Protein AF-A0AAV3P4G0-F1 (afdb_monomer)

Structure (mmCIF, N/CA/C/O backbone):
data_AF-A0AAV3P4G0-F1
#
_entry.id   AF-A0AAV3P4G0-F1
#
loop_
_atom_site.group_PDB
_atom_site.id
_atom_site.type_symbol
_atom_site.label_atom_id
_atom_site.label_alt_id
_atom_site.label_comp_id
_atom_site.label_asym_id
_atom_site.label_entity_id
_atom_site.label_seq_id
_atom_site.pdbx_PDB_ins_code
_atom_site.Cartn_x
_atom_site.Cartn_y
_atom_site.Cartn_z
_atom_site.occupancy
_atom_site.B_iso_or_equiv
_atom_site.auth_seq_id
_atom_site.auth_comp_id
_atom_site.auth_asym_id
_atom_site.auth_atom_id
_atom_site.pdbx_PDB_model_num
ATOM 1 N N . MET A 1 1 ? 9.334 34.412 9.652 1.00 32.53 1 MET A N 1
ATOM 2 C CA . MET A 1 1 ? 8.770 33.043 9.624 1.00 32.53 1 MET A CA 1
ATOM 3 C C . MET A 1 1 ? 8.199 32.832 8.230 1.00 32.53 1 MET A C 1
ATOM 5 O O . MET A 1 1 ? 7.324 33.598 7.864 1.00 32.53 1 MET A O 1
ATOM 9 N N . ARG A 1 2 ? 8.774 31.951 7.395 1.00 32.31 2 ARG A N 1
ATOM 10 C CA . ARG A 1 2 ? 8.345 31.807 5.989 1.00 32.31 2 ARG A CA 1
ATOM 11 C C . ARG A 1 2 ? 7.292 30.710 5.871 1.00 32.31 2 ARG A C 1
ATOM 13 O O . ARG A 1 2 ? 7.535 29.584 6.296 1.00 32.31 2 ARG A O 1
ATOM 20 N N . GLU A 1 3 ? 6.152 31.087 5.309 1.00 39.50 3 GLU A N 1
ATOM 21 C CA . GLU A 1 3 ? 5.030 30.233 4.934 1.00 39.50 3 GLU A CA 1
ATOM 22 C C . GLU A 1 3 ? 5.507 29.087 4.031 1.00 39.50 3 GLU A C 1
ATOM 24 O O . GLU A 1 3 ? 6.146 29.314 3.002 1.00 39.50 3 GLU A O 1
ATOM 29 N N . VAL A 1 4 ? 5.214 27.842 4.413 1.00 48.81 4 VAL A N 1
ATOM 30 C CA . VAL A 1 4 ? 5.390 26.696 3.516 1.00 48.81 4 VAL A CA 1
ATOM 31 C C . VAL A 1 4 ? 4.096 26.557 2.725 1.00 48.81 4 VAL A C 1
ATOM 33 O O . VAL A 1 4 ? 3.084 26.102 3.251 1.00 48.81 4 VAL A O 1
ATOM 36 N N . GLN A 1 5 ? 4.155 27.009 1.471 1.00 43.84 5 GLN A N 1
ATOM 37 C CA . GLN A 1 5 ? 3.101 26.914 0.462 1.00 43.84 5 GLN A CA 1
ATOM 38 C C . GLN A 1 5 ? 2.508 25.499 0.394 1.00 43.84 5 GLN A C 1
ATOM 40 O O . GLN A 1 5 ? 3.238 24.508 0.336 1.00 43.84 5 GLN A O 1
ATOM 45 N N . ASP A 1 6 ? 1.178 25.427 0.370 1.00 53.31 6 ASP A N 1
ATOM 46 C CA . ASP A 1 6 ? 0.398 24.212 0.141 1.00 53.31 6 ASP A CA 1
ATOM 47 C C . ASP A 1 6 ? 0.733 23.625 -1.244 1.00 53.31 6 ASP A C 1
ATOM 49 O O . ASP A 1 6 ? 0.304 24.128 -2.279 1.00 53.31 6 ASP A O 1
ATOM 53 N N . GLN A 1 7 ? 1.552 22.569 -1.276 1.00 56.84 7 GLN A N 1
ATOM 54 C CA . GLN A 1 7 ? 2.034 21.922 -2.510 1.00 56.84 7 GLN A CA 1
ATOM 55 C C . GLN A 1 7 ? 1.017 20.915 -3.096 1.00 56.84 7 GLN A C 1
ATOM 57 O O . GLN A 1 7 ? 1.357 20.098 -3.957 1.00 56.84 7 GLN A O 1
ATOM 62 N N . GLY A 1 8 ? -0.240 20.953 -2.646 1.00 63.94 8 GLY A N 1
ATOM 63 C CA . GLY A 1 8 ? -1.332 20.140 -3.173 1.00 63.94 8 GLY A CA 1
ATOM 64 C C . GLY A 1 8 ? -1.344 18.686 -2.683 1.00 63.94 8 GLY A C 1
ATOM 65 O O . GLY A 1 8 ? -0.347 18.106 -2.245 1.00 63.94 8 GLY A O 1
ATOM 66 N N . LYS A 1 9 ? -2.523 18.061 -2.756 1.00 68.88 9 LYS A N 1
ATOM 67 C CA . LYS A 1 9 ? -2.732 16.647 -2.410 1.00 68.88 9 LYS A CA 1
ATOM 68 C C . LYS A 1 9 ? -2.709 15.794 -3.671 1.00 68.88 9 LYS A C 1
ATOM 70 O O . LYS A 1 9 ? -3.566 15.944 -4.537 1.00 68.88 9 LYS A O 1
ATOM 75 N N . TYR A 1 10 ? -1.793 14.835 -3.741 1.00 66.81 10 TYR A N 1
ATOM 76 C CA . TYR A 1 10 ? -1.839 13.786 -4.753 1.00 66.81 10 TYR A CA 1
ATOM 77 C C . TYR A 1 10 ? -2.557 12.577 -4.162 1.00 66.81 10 TYR A C 1
ATOM 79 O O . TYR A 1 10 ? -2.156 12.083 -3.114 1.00 66.81 10 TYR A O 1
ATOM 87 N N . ILE A 1 11 ? -3.634 12.105 -4.803 1.00 74.00 11 ILE A N 1
ATOM 88 C CA . ILE A 1 11 ? -4.426 10.931 -4.364 1.00 74.00 11 ILE A CA 1
ATOM 89 C C . ILE A 1 11 ? -4.854 10.968 -2.881 1.00 74.00 11 ILE A C 1
ATOM 91 O O . ILE A 1 11 ? -4.977 9.934 -2.230 1.00 74.00 11 ILE A O 1
ATOM 95 N N . GLY A 1 12 ? -5.079 12.171 -2.340 1.00 66.38 12 GLY A N 1
ATOM 96 C CA . GLY A 1 12 ? -5.455 12.372 -0.938 1.00 66.38 12 GLY A CA 1
ATOM 97 C C . GLY A 1 12 ? -4.293 12.323 0.062 1.00 66.38 12 GLY A C 1
ATOM 98 O O . GLY A 1 12 ? -4.546 12.401 1.264 1.00 66.38 12 GLY A O 1
ATOM 99 N N . LEU A 1 13 ? -3.049 12.234 -0.417 1.00 68.00 13 LEU A N 1
ATOM 100 C CA . LEU A 1 13 ? -1.808 12.286 0.356 1.00 68.00 13 LEU A CA 1
ATOM 101 C C . LEU A 1 13 ? -1.045 13.588 0.048 1.00 68.00 13 LEU A C 1
ATOM 103 O O . LEU A 1 13 ? -1.094 14.059 -1.091 1.00 68.00 13 LEU A O 1
ATOM 107 N N . PRO A 1 14 ? -0.344 14.194 1.023 1.00 72.44 14 PRO A N 1
ATOM 108 C CA . PRO A 1 14 ? 0.457 15.388 0.779 1.00 72.44 14 PRO A CA 1
ATOM 109 C C . PRO A 1 14 ? 1.559 15.062 -0.230 1.00 72.44 14 PRO A C 1
ATOM 111 O O . PRO A 1 14 ? 2.263 14.061 -0.079 1.00 72.44 14 PRO A O 1
ATOM 114 N N . SER A 1 15 ? 1.691 15.884 -1.271 1.00 70.19 15 SER A N 1
ATOM 115 C CA . SER A 1 15 ? 2.713 15.717 -2.315 1.00 70.19 15 SER A CA 1
ATOM 116 C C . SER A 1 15 ? 4.139 15.852 -1.766 1.00 70.19 15 SER A C 1
ATOM 118 O O . SER A 1 15 ? 5.066 15.236 -2.294 1.00 70.19 15 SER A O 1
ATOM 120 N N . TYR A 1 16 ? 4.304 16.599 -0.671 1.00 66.00 16 TYR A N 1
ATOM 121 C CA . TYR A 1 16 ? 5.567 16.804 0.023 1.00 66.00 16 TYR A CA 1
ATOM 122 C C . TYR A 1 16 ? 5.523 16.219 1.439 1.00 66.00 16 TYR A C 1
ATOM 124 O O . TYR A 1 16 ? 4.692 16.591 2.268 1.00 66.00 16 TYR A O 1
ATOM 132 N N . ILE A 1 17 ? 6.451 15.306 1.728 1.00 68.88 17 ILE A N 1
ATOM 133 C CA . ILE A 1 17 ? 6.652 14.735 3.062 1.00 68.88 17 ILE A CA 1
ATOM 134 C C . ILE A 1 17 ? 7.878 15.431 3.655 1.00 68.88 17 ILE A C 1
ATOM 136 O O . ILE A 1 17 ? 9.014 15.101 3.319 1.00 68.88 17 ILE A O 1
ATOM 140 N N . GLY A 1 18 ? 7.632 16.436 4.499 1.00 69.19 18 GLY A N 1
ATOM 141 C CA . GLY A 1 18 ? 8.676 17.163 5.222 1.00 69.19 18 GLY A CA 1
ATOM 142 C C . GLY A 1 18 ? 9.353 16.327 6.318 1.00 69.19 18 GLY A C 1
ATOM 143 O O . GLY A 1 18 ? 9.168 15.114 6.420 1.00 69.19 18 GLY A O 1
ATOM 144 N N . ARG A 1 19 ? 10.134 16.985 7.188 1.00 66.38 19 ARG A N 1
ATOM 145 C CA . ARG A 1 19 ? 10.893 16.310 8.263 1.00 66.38 19 ARG A CA 1
ATOM 146 C C . ARG A 1 19 ? 9.996 15.635 9.313 1.00 66.38 19 ARG A C 1
ATOM 148 O O . ARG A 1 19 ? 10.376 14.600 9.854 1.00 66.38 19 ARG A O 1
ATOM 155 N N . SER A 1 20 ? 8.810 16.186 9.584 1.00 75.00 20 SER A N 1
ATOM 156 C CA . SER A 1 20 ? 7.872 15.663 10.584 1.00 75.00 20 SER A CA 1
ATOM 157 C C . SER A 1 20 ? 6.720 14.898 9.933 1.00 75.00 20 SER A C 1
ATOM 159 O O . SER A 1 20 ? 5.752 15.477 9.444 1.00 75.00 20 SER A O 1
ATOM 161 N N . LYS A 1 21 ? 6.776 13.560 9.973 1.00 70.62 21 LYS A N 1
ATOM 162 C CA . LYS A 1 21 ? 5.664 12.704 9.511 1.00 70.62 21 LYS A CA 1
ATOM 163 C C . LYS A 1 21 ? 4.376 12.932 10.311 1.00 70.62 21 LYS A C 1
ATOM 165 O O . LYS A 1 21 ? 3.292 12.754 9.768 1.00 70.62 21 LYS A O 1
ATOM 170 N N . LYS A 1 22 ? 4.489 13.315 11.589 1.00 74.00 22 LYS A N 1
ATOM 171 C CA . LYS A 1 22 ? 3.333 13.557 12.466 1.00 74.00 22 LYS A CA 1
ATOM 172 C C . LYS A 1 22 ? 2.515 14.762 12.008 1.00 74.00 22 LYS A C 1
ATOM 174 O O . LYS A 1 22 ? 1.296 14.674 11.976 1.00 74.00 22 LYS A O 1
ATOM 179 N N . GLU A 1 23 ? 3.178 15.842 11.607 1.00 73.00 23 GLU A N 1
ATOM 180 C CA . GLU A 1 23 ? 2.508 17.039 11.083 1.00 73.00 23 GLU A CA 1
ATOM 181 C C . GLU A 1 23 ? 1.889 16.764 9.711 1.00 73.00 23 GLU A C 1
ATOM 183 O O . GLU A 1 23 ? 0.722 17.068 9.479 1.00 73.00 23 GLU A O 1
ATOM 188 N N . VAL A 1 24 ? 2.637 16.088 8.832 1.00 77.69 24 VAL A N 1
ATOM 189 C CA . VAL A 1 24 ? 2.192 15.758 7.469 1.00 77.69 24 VAL A CA 1
ATOM 190 C C . VAL A 1 24 ? 0.959 14.851 7.476 1.00 77.69 24 VAL A C 1
ATOM 192 O O . VAL A 1 24 ? 0.032 15.077 6.706 1.00 77.69 24 VAL A O 1
ATOM 195 N N . PHE A 1 25 ? 0.918 13.835 8.343 1.00 79.44 25 PHE A N 1
ATOM 196 C CA . PHE A 1 25 ? -0.200 12.885 8.426 1.00 79.44 25 PHE A CA 1
ATOM 197 C C . PHE A 1 25 ? -1.201 13.200 9.543 1.00 79.44 25 PHE A C 1
ATOM 199 O O . PHE A 1 25 ? -2.139 12.429 9.750 1.00 79.44 25 PHE A O 1
ATOM 206 N N . GLY A 1 26 ? -1.063 14.340 10.227 1.00 80.25 26 GLY A N 1
ATOM 207 C CA . GLY A 1 26 ? -1.976 14.754 11.294 1.00 80.25 26 GLY A CA 1
ATOM 208 C C . GLY A 1 26 ? -3.431 14.799 10.826 1.00 80.25 26 GLY A C 1
ATOM 209 O O . GLY A 1 26 ? -4.317 14.325 11.527 1.00 80.25 26 GLY A O 1
ATOM 210 N N . TYR A 1 27 ? -3.669 15.233 9.584 1.00 81.00 27 TYR A N 1
ATOM 211 C CA . TYR A 1 27 ? -5.010 15.264 8.989 1.00 81.00 27 TYR A CA 1
ATOM 212 C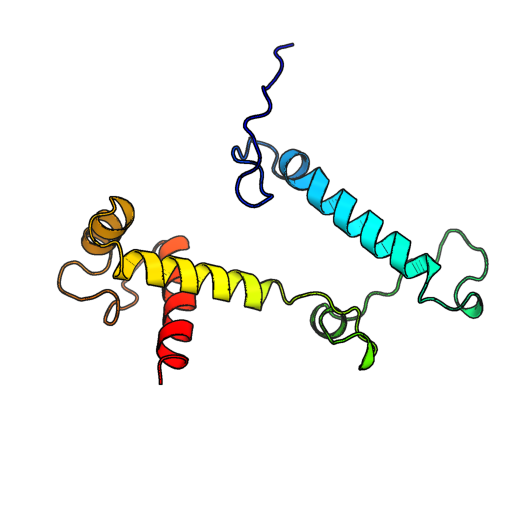 C . TYR A 1 27 ? -5.645 13.872 8.792 1.00 81.00 27 TYR A C 1
ATOM 214 O O . TYR A 1 27 ? -6.867 13.755 8.700 1.00 81.00 27 TYR A O 1
ATOM 222 N N . LEU A 1 28 ? -4.841 12.807 8.658 1.00 79.94 28 LEU A N 1
ATOM 223 C CA . LEU A 1 28 ? -5.364 11.439 8.613 1.00 79.94 28 LEU A CA 1
ATOM 224 C C . LEU A 1 28 ? -5.784 11.003 10.009 1.00 79.94 28 LEU A C 1
ATOM 226 O O . LEU A 1 28 ? -6.851 10.418 10.161 1.00 79.94 28 LEU A O 1
ATOM 230 N N . LEU A 1 29 ? -4.971 11.327 11.019 1.00 80.38 29 LEU A N 1
ATOM 231 C CA . LEU A 1 29 ? -5.286 11.028 12.413 1.00 80.38 29 LEU A CA 1
ATOM 232 C C . LEU A 1 29 ? -6.565 11.746 12.855 1.00 80.38 29 LEU A C 1
ATOM 234 O O . LEU A 1 29 ? -7.424 11.110 13.458 1.00 80.38 29 LEU A O 1
ATOM 238 N N . THR A 1 30 ? -6.746 13.018 12.484 1.00 82.75 30 THR A N 1
ATOM 239 C CA . THR A 1 30 ? -7.984 13.754 12.789 1.00 82.75 30 THR A CA 1
ATOM 240 C C . THR A 1 30 ? -9.197 13.143 12.094 1.00 82.75 30 THR A C 1
ATOM 242 O O . THR A 1 30 ? -10.219 12.935 12.738 1.00 82.75 30 THR A O 1
ATOM 245 N N . LYS A 1 31 ? -9.090 12.761 10.814 1.00 82.12 31 LYS A N 1
ATOM 246 C CA . LYS A 1 31 ? -10.189 12.087 10.099 1.00 82.12 31 LYS A CA 1
ATOM 247 C C . LYS A 1 31 ? -10.552 10.730 10.695 1.00 82.12 31 LYS A C 1
ATOM 249 O O . LYS A 1 31 ? -11.731 10.387 10.749 1.00 82.12 31 LYS A O 1
ATOM 254 N N . VAL A 1 32 ? -9.556 9.949 11.110 1.00 80.81 32 VAL A N 1
ATOM 255 C CA . VAL A 1 32 ? -9.778 8.662 11.783 1.00 80.81 32 VAL A CA 1
ATOM 256 C C . VAL A 1 32 ? -10.492 8.893 13.114 1.00 80.81 32 VAL A C 1
ATOM 258 O O . VAL A 1 32 ? -11.496 8.238 13.382 1.00 80.81 32 VAL A O 1
ATOM 261 N N . ASP A 1 33 ? -10.047 9.870 13.902 1.00 77.69 33 ASP A N 1
ATOM 262 C CA . ASP A 1 33 ? -10.665 10.230 15.179 1.00 77.69 33 ASP A CA 1
ATOM 263 C C . ASP A 1 33 ? -12.113 10.730 15.017 1.00 77.69 33 ASP A C 1
ATOM 265 O O . ASP A 1 33 ? -13.015 10.270 15.718 1.00 77.69 33 ASP A O 1
ATOM 269 N N . GLU A 1 34 ? -12.384 11.587 14.031 1.00 80.44 34 GLU A N 1
ATOM 270 C CA . GLU A 1 34 ? -13.742 12.019 13.677 1.00 80.44 34 GLU A CA 1
ATOM 271 C C . GLU A 1 34 ? -14.635 10.838 13.284 1.00 80.44 34 GLU A C 1
ATOM 273 O O . GLU A 1 34 ? -15.803 10.770 13.679 1.00 80.44 34 GLU A O 1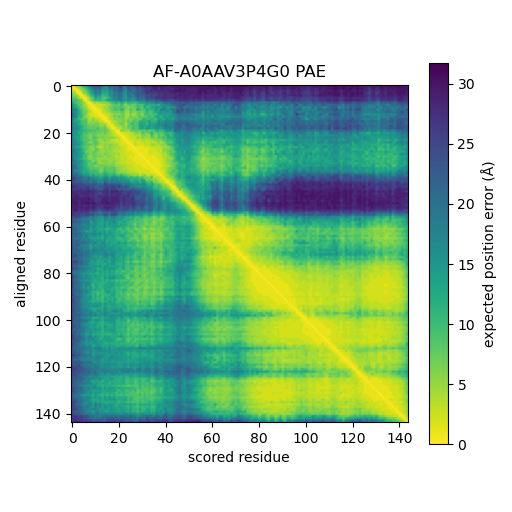
ATOM 278 N N . HIS A 1 35 ? -14.099 9.878 12.529 1.00 75.12 35 HIS A N 1
ATOM 279 C CA . HIS A 1 35 ? -14.848 8.693 12.131 1.00 75.12 35 HIS A CA 1
ATOM 280 C C . HIS A 1 35 ? -15.199 7.815 13.340 1.00 75.12 35 HIS A C 1
ATOM 282 O O . HIS A 1 35 ? -16.353 7.411 13.493 1.00 75.12 35 HIS A O 1
ATOM 288 N N . ILE A 1 36 ? -14.241 7.606 14.249 1.00 75.69 36 ILE A N 1
ATOM 289 C CA . ILE A 1 36 ? -14.432 6.861 15.502 1.00 75.69 36 ILE A CA 1
ATOM 290 C C . ILE A 1 36 ? -15.457 7.564 16.404 1.00 75.69 36 ILE A C 1
ATOM 292 O O . ILE A 1 36 ? -16.349 6.918 16.959 1.00 75.69 36 ILE A O 1
ATOM 296 N N . LYS A 1 37 ? -15.391 8.895 16.522 1.00 74.12 37 LYS A N 1
ATOM 297 C CA . LYS A 1 37 ? -16.366 9.698 17.278 1.00 74.12 37 LYS A CA 1
ATOM 298 C C . LYS A 1 37 ? -17.783 9.553 16.721 1.00 74.12 37 LYS A C 1
ATOM 300 O O . LYS A 1 37 ? -18.722 9.371 17.495 1.00 74.12 37 LYS A O 1
ATOM 305 N N . ARG A 1 38 ? -17.953 9.549 15.392 1.00 70.38 38 ARG A N 1
ATOM 306 C CA . ARG A 1 38 ? -19.264 9.317 14.749 1.00 70.38 38 ARG A CA 1
ATOM 307 C C . ARG A 1 38 ? -19.829 7.928 15.048 1.00 70.38 38 ARG A C 1
ATOM 309 O O . ARG A 1 38 ? -21.046 7.774 15.083 1.00 70.38 38 ARG A O 1
ATOM 316 N N . TRP A 1 39 ? -18.977 6.929 15.269 1.00 66.69 39 TRP A N 1
ATOM 317 C CA . TRP A 1 39 ? -19.406 5.579 15.641 1.00 66.69 39 TRP A CA 1
ATOM 318 C C . TRP A 1 39 ? -19.819 5.469 17.102 1.00 66.69 39 TRP A C 1
ATOM 320 O O . TRP A 1 39 ? -20.828 4.823 17.382 1.00 66.69 39 TRP A O 1
ATOM 330 N N . LYS A 1 40 ? -19.122 6.164 18.015 1.00 59.72 40 LYS A N 1
ATOM 331 C CA . LYS A 1 40 ? -19.546 6.264 19.421 1.00 59.72 40 LYS A CA 1
ATOM 332 C C . LYS A 1 40 ? -20.994 6.746 19.546 1.00 59.72 40 LYS A C 1
ATOM 334 O O . LYS A 1 40 ? -21.734 6.201 20.350 1.00 59.72 40 LYS A O 1
ATOM 339 N N . GLY A 1 41 ? -21.406 7.708 18.715 1.00 58.53 41 GLY A N 1
ATOM 340 C CA . GLY A 1 41 ? -22.771 8.246 18.727 1.00 58.53 41 GLY A CA 1
ATOM 341 C C . GLY A 1 41 ? -23.846 7.375 18.060 1.00 58.53 41 GLY A C 1
ATOM 342 O O . GLY A 1 41 ? -25.019 7.702 18.183 1.00 58.53 41 GLY A O 1
ATOM 343 N N . LYS A 1 42 ? -23.481 6.305 17.333 1.00 59.78 42 LYS A N 1
ATOM 344 C CA . LYS A 1 42 ? -24.431 5.493 16.540 1.00 59.78 42 LYS A CA 1
ATOM 345 C C . LYS A 1 42 ? -24.489 4.008 16.902 1.00 59.78 42 LYS A C 1
ATOM 347 O O . LYS A 1 42 ? -25.496 3.378 16.611 1.00 59.78 42 LYS A O 1
ATOM 352 N N . LEU A 1 43 ? -23.418 3.435 17.454 1.00 53.12 43 LEU A N 1
ATOM 353 C CA . LEU A 1 43 ? -23.245 1.975 17.563 1.00 53.12 43 LEU A CA 1
ATOM 354 C C . LEU A 1 43 ? -22.969 1.478 18.988 1.00 53.12 43 LEU A C 1
ATOM 356 O O . LEU A 1 43 ? -22.914 0.273 19.210 1.00 53.12 43 LEU A O 1
ATOM 360 N N . LEU A 1 44 ? -22.783 2.373 19.959 1.00 53.91 44 LEU A N 1
ATOM 361 C CA . LEU A 1 44 ? -22.571 1.993 21.353 1.00 53.91 44 LEU A CA 1
ATOM 362 C C . LEU A 1 44 ? -23.847 2.299 22.137 1.00 53.91 44 LEU A C 1
ATOM 364 O O . LEU A 1 44 ? -24.195 3.461 22.330 1.00 53.91 44 LEU A O 1
ATOM 368 N N . SER A 1 45 ? -24.558 1.260 22.578 1.00 50.06 45 SER A N 1
ATOM 369 C CA . SER A 1 45 ? -25.700 1.413 23.483 1.00 50.06 45 SER A CA 1
ATOM 370 C C . SER A 1 45 ? -25.278 2.206 24.725 1.00 50.06 45 SER A C 1
ATOM 372 O O . SER A 1 45 ? -24.259 1.871 25.339 1.00 50.06 45 SER A O 1
ATOM 374 N N . GLN A 1 46 ? -26.084 3.194 25.129 1.00 47.69 46 GLN A N 1
ATOM 375 C CA . GLN A 1 46 ? -25.883 4.019 26.333 1.00 47.69 46 GLN A CA 1
ATOM 376 C C . GLN A 1 46 ? -25.568 3.203 27.602 1.00 47.69 46 GLN A C 1
ATOM 378 O O . GLN A 1 46 ? -24.855 3.690 28.469 1.00 47.69 46 GLN A O 1
ATOM 383 N N . ALA A 1 47 ?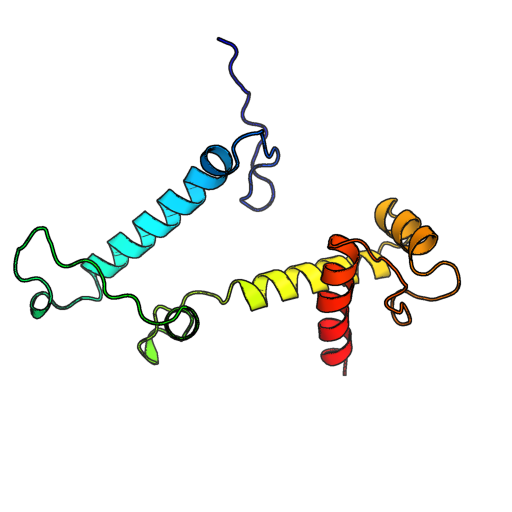 -25.989 1.935 27.679 1.00 42.94 47 ALA A N 1
ATOM 384 C CA . ALA A 1 47 ? -25.674 1.021 28.782 1.00 42.94 47 ALA A CA 1
ATOM 385 C C . ALA A 1 47 ? -24.167 0.739 28.990 1.00 42.94 47 ALA A C 1
ATOM 387 O O . ALA A 1 47 ? -23.768 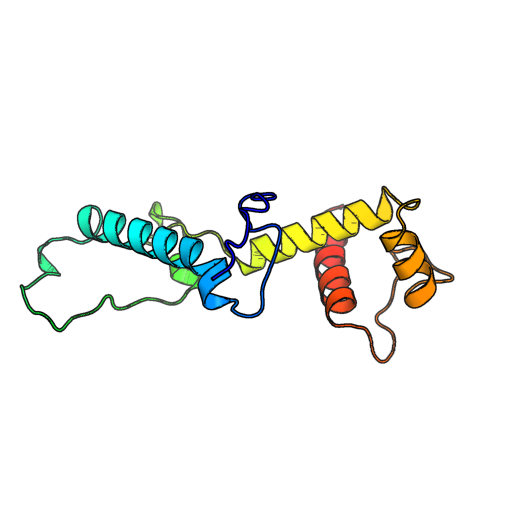0.322 30.073 1.00 42.94 47 ALA A O 1
ATOM 388 N N . ARG A 1 48 ? -23.307 0.980 27.985 1.00 45.25 48 ARG A N 1
ATOM 389 C CA . ARG A 1 48 ? -21.838 0.890 28.138 1.00 45.25 48 ARG A CA 1
ATOM 390 C C . ARG A 1 48 ? -21.193 2.221 28.533 1.00 45.25 48 ARG A C 1
ATOM 392 O O . ARG A 1 48 ? -19.987 2.277 28.752 1.00 45.25 48 ARG A O 1
ATOM 399 N N . MET A 1 49 ? -21.985 3.287 28.598 1.00 44.19 49 MET A N 1
ATOM 400 C CA . MET A 1 49 ? -21.569 4.618 29.010 1.00 44.19 49 MET A CA 1
ATOM 401 C C . MET A 1 49 ? -22.218 4.965 30.348 1.00 44.19 49 MET A C 1
ATOM 403 O O . MET A 1 49 ? -23.032 5.878 30.440 1.00 44.19 49 MET A O 1
ATOM 407 N N . SER A 1 50 ? -21.816 4.268 31.412 1.00 36.53 50 SER A N 1
ATOM 408 C CA . SER A 1 50 ? -21.850 4.902 32.726 1.00 36.53 50 SER A CA 1
ATOM 409 C C . SER A 1 50 ? -20.802 6.015 32.704 1.00 36.53 50 SER A C 1
ATOM 411 O O . SER A 1 50 ? -19.605 5.745 32.611 1.00 36.53 50 SER A O 1
ATOM 413 N N . SER A 1 51 ? -21.303 7.242 32.667 1.00 43.59 51 SER A N 1
ATOM 414 C CA . SER A 1 51 ? -20.674 8.519 33.000 1.00 43.59 51 SER A CA 1
ATOM 415 C C . SER A 1 51 ? -19.438 8.437 33.905 1.00 43.59 51 SER A C 1
ATOM 417 O O . SER A 1 51 ? -19.530 8.732 35.089 1.00 43.59 51 SER A O 1
ATOM 419 N N . ASP A 1 52 ? -18.274 8.091 33.366 1.00 42.31 52 ASP A N 1
ATOM 420 C CA . ASP A 1 52 ? -17.029 8.296 34.096 1.00 42.31 52 ASP A CA 1
ATOM 421 C C . ASP A 1 52 ? -15.851 8.496 33.157 1.00 42.31 52 ASP A C 1
ATOM 423 O O . ASP A 1 52 ? -15.718 7.840 32.120 1.00 42.31 52 ASP A O 1
ATOM 427 N N . LYS A 1 53 ? -14.989 9.439 33.531 1.00 51.97 53 LYS A N 1
ATOM 428 C CA . LYS A 1 53 ? -13.846 9.954 32.762 1.00 51.97 53 LYS A CA 1
ATOM 429 C C . LYS A 1 53 ? -12.733 8.918 32.500 1.00 51.97 53 LYS A C 1
ATOM 431 O O . LYS A 1 53 ? -11.660 9.305 32.052 1.00 51.97 53 LYS A O 1
ATOM 436 N N . GLU A 1 54 ? -12.968 7.622 32.718 1.00 52.56 54 GLU A N 1
ATOM 437 C CA . GLU A 1 54 ? -11.894 6.625 32.843 1.00 52.56 54 GLU A CA 1
ATOM 438 C C . GLU A 1 54 ? -12.028 5.354 31.985 1.00 52.56 54 GLU A C 1
ATOM 440 O O . GLU A 1 54 ? -11.031 4.663 31.780 1.00 52.56 54 GLU A O 1
ATOM 445 N N . ARG A 1 55 ? -13.189 5.027 31.398 1.00 59.50 55 ARG A N 1
ATOM 446 C CA . ARG A 1 55 ? -13.314 3.805 30.569 1.00 59.50 55 ARG A CA 1
ATOM 447 C C . ARG A 1 55 ? -13.192 4.108 29.074 1.00 59.50 55 ARG A C 1
ATOM 449 O O . ARG A 1 55 ? -14.163 4.427 28.390 1.00 59.50 55 ARG A O 1
ATOM 456 N N . GLY A 1 56 ? -11.961 4.022 28.565 1.00 61.34 56 GLY A N 1
ATOM 457 C CA . GLY A 1 56 ? -11.650 4.092 27.132 1.00 61.34 56 GLY A CA 1
ATOM 458 C C . GLY A 1 56 ? -12.292 2.957 26.317 1.00 61.34 56 GLY A C 1
ATOM 459 O O . GLY A 1 56 ? -12.739 1.952 26.864 1.00 61.34 56 GLY A O 1
ATOM 460 N N . ILE A 1 57 ? -12.343 3.101 24.984 1.00 72.56 57 ILE A N 1
ATOM 461 C CA . ILE A 1 57 ? -12.812 2.012 24.109 1.00 72.56 57 ILE A CA 1
ATOM 462 C C . ILE A 1 57 ? -11.862 0.818 24.264 1.00 72.56 57 ILE A C 1
ATOM 464 O O . ILE A 1 57 ? -10.670 0.936 23.980 1.00 72.56 57 ILE A O 1
ATOM 468 N N . HIS A 1 58 ? -12.403 -0.340 24.642 1.00 76.12 58 HIS A N 1
ATOM 469 C CA . HIS A 1 58 ? -11.682 -1.607 24.560 1.00 76.12 58 HIS A CA 1
ATOM 470 C C . HIS A 1 58 ? -11.634 -2.063 23.100 1.00 76.12 58 HIS A C 1
ATOM 472 O O . HIS A 1 58 ? -12.589 -2.639 22.574 1.00 76.12 58 HIS A O 1
ATOM 478 N N . TRP A 1 59 ? -10.530 -1.752 22.427 1.00 77.00 59 TRP A N 1
ATOM 479 C CA . TRP A 1 59 ? -10.302 -2.154 21.046 1.00 77.00 59 TRP A CA 1
ATOM 480 C C . TRP A 1 59 ? -10.097 -3.670 20.947 1.00 77.00 59 TRP A C 1
ATOM 482 O O . TRP A 1 59 ? -9.253 -4.235 21.640 1.00 77.00 59 TRP A O 1
ATOM 492 N N . LYS A 1 60 ? -10.851 -4.323 20.056 1.00 83.69 60 LYS A N 1
ATOM 493 C CA . LYS A 1 60 ? -10.556 -5.689 19.590 1.00 83.69 60 LYS A CA 1
ATOM 494 C C . LYS A 1 60 ? -9.412 -5.661 18.563 1.00 83.69 60 LYS A C 1
ATOM 496 O O . LYS A 1 60 ? -8.997 -4.580 18.134 1.00 83.69 60 LYS A O 1
ATOM 501 N N . SER A 1 61 ? -8.897 -6.830 18.173 1.00 85.00 61 SER A N 1
ATOM 502 C CA . SER A 1 61 ? -7.809 -6.938 17.190 1.00 85.00 61 SER A CA 1
ATOM 503 C C . SER A 1 61 ? -8.126 -6.179 15.896 1.00 85.00 61 SER A C 1
ATOM 505 O O . SER A 1 61 ? -9.281 -6.058 15.492 1.00 85.00 61 SER A O 1
ATOM 507 N N . TRP A 1 62 ? -7.092 -5.667 15.224 1.00 81.94 62 TRP A N 1
ATOM 508 C CA . TRP A 1 62 ? -7.262 -4.936 13.963 1.00 81.94 62 TRP A CA 1
ATOM 509 C C . TRP A 1 62 ? -7.978 -5.771 12.889 1.00 81.94 62 TRP A C 1
ATOM 511 O O . TRP A 1 62 ? -8.792 -5.230 12.147 1.00 81.94 62 TRP A O 1
ATOM 521 N N . SER A 1 63 ? -7.732 -7.087 12.861 1.00 84.75 63 SER A N 1
ATOM 522 C CA . SER A 1 63 ? -8.428 -8.026 11.974 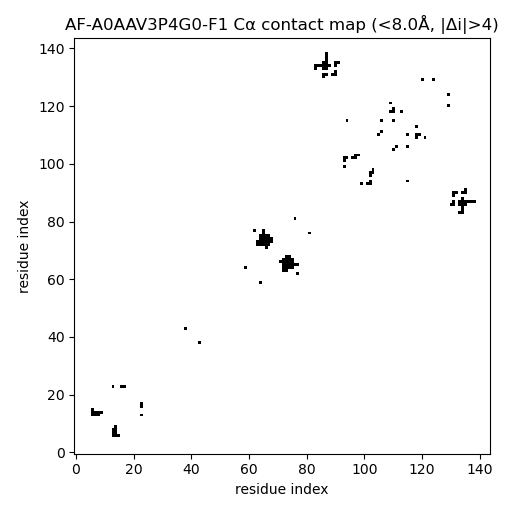1.00 84.75 63 SER A CA 1
ATOM 523 C C . SER A 1 63 ? -9.941 -8.005 12.194 1.00 84.75 63 SER A C 1
ATOM 525 O O . SER A 1 63 ? -10.680 -7.771 11.248 1.00 84.75 63 SER A O 1
ATOM 527 N N . TYR A 1 64 ? -10.386 -8.109 13.449 1.00 85.25 64 TYR A N 1
ATOM 528 C CA . TYR A 1 64 ? -11.802 -8.038 13.814 1.00 85.25 64 TYR A CA 1
ATOM 529 C C . TYR A 1 64 ? -12.410 -6.664 13.500 1.00 85.25 64 TYR A C 1
ATOM 531 O O . TYR A 1 64 ? -13.566 -6.535 13.115 1.00 85.25 64 TYR A O 1
ATOM 539 N N . GLN A 1 65 ? -11.636 -5.585 13.643 1.00 83.31 65 GLN A N 1
ATOM 540 C CA . GLN A 1 65 ? -12.123 -4.259 13.259 1.00 83.31 65 GLN A CA 1
ATOM 541 C C . GLN A 1 65 ? -12.325 -4.121 11.739 1.00 83.31 65 GLN A C 1
ATOM 543 O O . GLN A 1 65 ? -13.146 -3.306 11.312 1.00 83.31 65 GLN A O 1
ATOM 548 N N . CYS A 1 66 ? -11.599 -4.894 10.928 1.00 84.88 66 CYS A N 1
ATOM 549 C CA . CYS A 1 66 ? -11.754 -4.893 9.475 1.00 84.88 66 CYS A CA 1
ATOM 550 C C . CYS A 1 66 ? -12.934 -5.742 8.974 1.00 84.88 66 CYS A C 1
ATOM 552 O O . CYS A 1 66 ? -13.336 -5.583 7.824 1.00 84.88 66 CYS A O 1
ATOM 554 N N . GLU A 1 67 ? -13.504 -6.604 9.819 1.00 84.62 67 GLU A N 1
ATOM 555 C CA . GLU A 1 67 ? -14.702 -7.384 9.485 1.00 84.62 67 GLU A CA 1
ATOM 556 C C . GLU A 1 67 ? -15.898 -6.474 9.192 1.00 84.62 67 GLU A C 1
ATOM 558 O O . GLU A 1 67 ? -15.963 -5.316 9.628 1.00 84.62 67 GLU A O 1
ATOM 563 N N . GLU A 1 68 ? -16.859 -6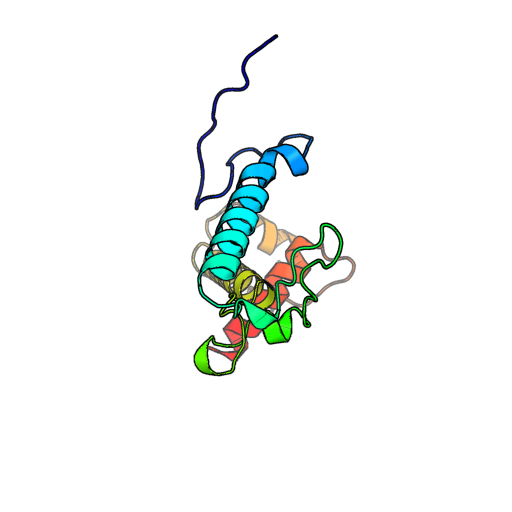.992 8.433 1.00 84.31 68 GLU A N 1
ATOM 564 C CA . GLU A 1 68 ? -18.031 -6.227 8.038 1.00 84.31 68 GLU A CA 1
ATOM 565 C C . GLU A 1 68 ? -18.895 -5.840 9.242 1.00 84.31 68 GLU A C 1
ATOM 567 O O . GLU A 1 68 ? -18.935 -6.508 10.276 1.00 84.31 68 GLU A O 1
ATOM 572 N N . LYS A 1 69 ? -19.651 -4.746 9.098 1.00 82.31 69 LYS A N 1
ATOM 573 C CA . LYS A 1 69 ? -20.540 -4.274 10.171 1.00 82.31 69 LYS A CA 1
ATOM 574 C C . LYS A 1 69 ? -21.635 -5.280 10.516 1.00 82.31 69 LYS A C 1
ATOM 576 O O . LYS A 1 69 ? -22.095 -5.291 11.652 1.00 82.31 69 LYS A O 1
ATOM 581 N N . PHE A 1 70 ? -22.049 -6.093 9.543 1.00 82.00 70 PHE A N 1
ATOM 582 C CA . PHE A 1 70 ? -23.030 -7.157 9.745 1.00 82.00 70 PHE A CA 1
ATOM 583 C C . PHE A 1 70 ? -22.489 -8.272 10.651 1.00 82.00 70 PHE A C 1
ATOM 585 O O . PHE A 1 70 ? -23.215 -8.767 11.505 1.00 82.00 70 PHE A O 1
ATOM 592 N N . GLU A 1 71 ? -21.198 -8.592 10.543 1.00 84.19 71 GLU A N 1
ATOM 593 C CA . GLU A 1 7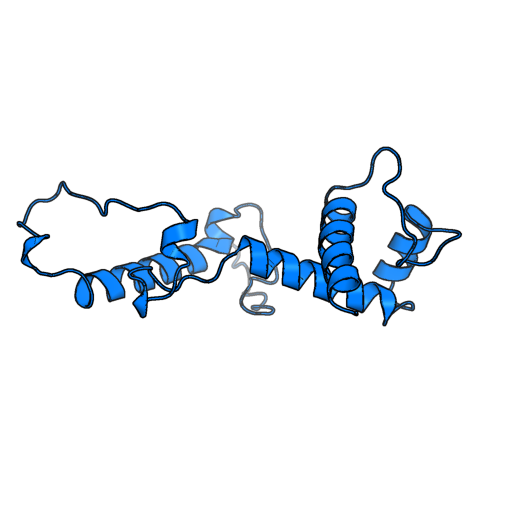1 ? -20.520 -9.598 11.374 1.00 84.19 71 GLU A CA 1
ATOM 594 C C . GLU A 1 71 ? -20.098 -9.050 12.753 1.00 84.19 71 GLU A C 1
ATOM 596 O O . GLU A 1 71 ? -19.506 -9.750 13.570 1.00 84.19 71 GLU A O 1
ATOM 601 N N . GLY A 1 72 ? -20.432 -7.790 13.057 1.00 78.31 72 GLY A N 1
ATOM 602 C CA . GLY A 1 72 ? -20.081 -7.139 14.321 1.00 78.31 72 GLY A CA 1
ATOM 603 C C . GLY A 1 72 ? -18.676 -6.528 14.343 1.00 78.31 72 GLY A C 1
ATOM 604 O O . GLY A 1 72 ? -18.215 -6.112 15.416 1.00 78.31 72 GLY A O 1
ATOM 605 N N . GLY A 1 73 ? -18.012 -6.458 13.186 1.00 83.56 73 GLY A N 1
ATOM 606 C CA . GLY A 1 73 ? -16.808 -5.669 12.949 1.00 83.56 73 GLY A CA 1
ATOM 607 C C . GLY A 1 73 ? -17.113 -4.186 12.718 1.00 83.56 73 GLY A C 1
ATOM 608 O O . GLY A 1 73 ? -18.256 -3.725 12.788 1.00 83.56 73 GLY A O 1
ATOM 609 N N . LEU A 1 74 ? -16.074 -3.392 12.457 1.00 79.94 74 LEU A N 1
ATOM 610 C CA . LEU A 1 74 ? -16.220 -1.947 12.225 1.00 79.94 74 LEU A CA 1
ATOM 611 C C . LEU A 1 74 ? -16.285 -1.583 10.731 1.00 79.94 74 LEU A C 1
ATOM 613 O O . LEU A 1 74 ? -16.608 -0.442 10.380 1.00 79.94 74 LEU A O 1
ATOM 617 N N . GLY A 1 75 ? -16.035 -2.544 9.841 1.00 82.12 75 GLY A N 1
ATOM 618 C CA . GLY A 1 75 ? -15.991 -2.357 8.394 1.00 82.12 75 GLY A CA 1
ATOM 619 C C . GLY A 1 75 ? -14.783 -1.546 7.933 1.00 82.12 75 GLY A C 1
ATOM 620 O O . GLY A 1 75 ? -14.859 -0.863 6.907 1.00 82.12 75 GLY A O 1
ATOM 621 N N . PHE A 1 76 ? -13.686 -1.543 8.699 1.00 83.06 76 PHE A N 1
ATOM 622 C CA . PHE A 1 76 ? -12.444 -0.947 8.217 1.00 83.06 76 PHE A CA 1
ATOM 623 C C . PHE A 1 76 ? -11.871 -1.765 7.061 1.00 83.06 76 PHE A C 1
ATOM 625 O O . PHE A 1 76 ? -11.946 -2.984 7.027 1.00 83.06 76 PHE A O 1
ATOM 632 N N . LYS A 1 77 ? -11.263 -1.086 6.090 1.00 83.06 77 LYS A N 1
ATOM 633 C CA . LYS A 1 77 ? -10.526 -1.797 5.046 1.00 83.06 77 LYS A CA 1
ATOM 634 C C . LYS A 1 77 ? -9.199 -2.274 5.614 1.00 83.06 77 LYS A C 1
ATOM 636 O O . LYS A 1 77 ? -8.481 -1.483 6.228 1.00 83.06 77 LYS A O 1
ATOM 641 N N . ASP A 1 78 ? -8.844 -3.521 5.324 1.00 85.94 78 ASP A N 1
ATOM 642 C CA . ASP A 1 78 ? -7.523 -4.041 5.651 1.00 85.94 78 ASP A CA 1
ATOM 643 C C . ASP A 1 78 ? -6.448 -3.243 4.890 1.00 85.94 78 ASP A C 1
ATOM 645 O O . ASP A 1 78 ? -6.307 -3.313 3.662 1.00 85.94 78 ASP A O 1
ATOM 649 N N . LEU A 1 79 ? -5.693 -2.442 5.645 1.00 85.06 79 LEU A N 1
ATOM 650 C CA . LEU A 1 79 ? -4.598 -1.622 5.135 1.00 85.06 79 LEU A CA 1
ATOM 651 C C . LEU A 1 79 ? -3.466 -2.466 4.543 1.00 85.06 79 LEU A C 1
ATOM 653 O O . LEU A 1 79 ? -2.816 -2.021 3.596 1.00 85.06 79 LEU A O 1
ATOM 657 N N . GLY A 1 80 ? -3.235 -3.669 5.071 1.00 87.06 80 GLY A N 1
ATOM 658 C CA . GLY A 1 80 ? -2.298 -4.642 4.528 1.00 87.06 80 GLY A CA 1
ATOM 659 C C . GLY A 1 80 ? -2.714 -5.054 3.122 1.00 87.06 80 GLY A C 1
ATOM 660 O O . GLY A 1 80 ? -1.947 -4.846 2.180 1.00 87.06 80 GLY A O 1
ATOM 661 N N . CYS A 1 81 ? -3.955 -5.516 2.952 1.00 86.44 81 CYS A N 1
ATOM 662 C CA . CYS A 1 81 ? -4.508 -5.874 1.642 1.00 86.44 81 CYS A CA 1
ATOM 663 C C . CYS A 1 81 ? -4.522 -4.685 0.669 1.00 86.44 81 CYS A C 1
ATOM 665 O O . CYS A 1 81 ? -4.143 -4.830 -0.494 1.00 86.44 81 CYS A O 1
ATOM 667 N N . MET A 1 82 ? -4.900 -3.488 1.128 1.00 86.62 82 MET A N 1
ATOM 668 C CA . MET A 1 82 ? -4.875 -2.283 0.292 1.00 86.62 82 MET A CA 1
ATOM 669 C C . MET A 1 82 ? -3.459 -1.911 -0.156 1.00 86.62 82 MET A C 1
ATOM 671 O O . MET A 1 82 ? -3.248 -1.610 -1.331 1.00 86.62 82 MET A O 1
ATOM 675 N N . ASN A 1 83 ? -2.480 -1.927 0.749 1.00 90.31 83 ASN A N 1
ATOM 676 C CA . ASN A 1 83 ? -1.089 -1.630 0.411 1.00 90.31 83 ASN A CA 1
ATOM 677 C C . ASN A 1 83 ? -0.539 -2.651 -0.592 1.00 90.31 83 ASN A C 1
ATOM 679 O O . ASN A 1 83 ? 0.115 -2.295 -1.570 1.00 90.31 83 ASN A O 1
ATOM 683 N N . LEU A 1 84 ? -0.876 -3.919 -0.394 1.00 90.31 84 LEU A N 1
ATOM 684 C CA . LEU A 1 84 ? -0.503 -5.017 -1.270 1.00 90.31 84 LEU A CA 1
ATOM 685 C C . LEU A 1 84 ? -1.100 -4.863 -2.675 1.00 90.31 84 LEU A C 1
ATOM 687 O O . LEU A 1 84 ? -0.379 -4.970 -3.667 1.00 90.31 84 LEU A O 1
ATOM 691 N N . ALA A 1 85 ? -2.377 -4.483 -2.770 1.00 89.81 85 ALA A N 1
ATOM 692 C CA . ALA A 1 85 ? -3.035 -4.141 -4.030 1.00 89.81 85 ALA A CA 1
ATOM 693 C C . ALA A 1 85 ? -2.394 -2.918 -4.717 1.00 89.81 85 ALA A C 1
ATOM 695 O O . ALA A 1 85 ? -2.231 -2.890 -5.940 1.00 89.81 85 ALA A O 1
ATOM 696 N N . LEU A 1 86 ? -1.979 -1.902 -3.953 1.00 90.44 86 LEU A N 1
ATOM 697 C CA . LEU A 1 86 ? -1.255 -0.749 -4.495 1.00 90.44 86 LEU A CA 1
ATOM 698 C C . LEU A 1 86 ? 0.126 -1.146 -5.028 1.00 90.44 86 LEU A C 1
ATOM 700 O O . LEU A 1 86 ? 0.505 -0.696 -6.111 1.00 90.44 86 LEU A O 1
ATOM 704 N N . LEU A 1 87 ? 0.858 -2.011 -4.325 1.00 92.06 87 LEU A N 1
ATOM 705 C CA . LEU A 1 87 ? 2.139 -2.555 -4.782 1.00 92.06 87 LEU A CA 1
ATOM 706 C C . LEU A 1 87 ? 1.967 -3.375 -6.064 1.00 92.06 87 LEU A C 1
ATOM 708 O O . LEU A 1 87 ? 2.715 -3.165 -7.019 1.00 92.06 87 LEU A O 1
ATOM 712 N N . ALA A 1 88 ? 0.937 -4.222 -6.134 1.00 89.94 88 ALA A N 1
ATOM 713 C CA . ALA A 1 88 ? 0.569 -4.963 -7.339 1.00 89.94 88 ALA A CA 1
ATOM 714 C C . ALA A 1 88 ? 0.302 -4.018 -8.523 1.00 89.94 88 ALA A C 1
ATOM 716 O O . ALA A 1 88 ? 0.865 -4.183 -9.608 1.00 89.94 88 ALA A O 1
ATOM 717 N N . LYS A 1 89 ? -0.466 -2.945 -8.295 1.00 89.62 89 LYS A N 1
ATOM 718 C CA . LYS A 1 89 ? -0.738 -1.900 -9.294 1.00 89.62 89 LYS A CA 1
ATOM 719 C C . LYS A 1 89 ? 0.536 -1.200 -9.774 1.00 89.62 89 LYS A C 1
ATOM 721 O O . LYS A 1 89 ? 0.653 -0.892 -10.961 1.00 89.62 89 LYS A O 1
ATOM 726 N N . GLN A 1 90 ? 1.498 -0.938 -8.887 1.00 89.50 90 GLN A N 1
ATOM 727 C CA . GLN A 1 90 ? 2.797 -0.386 -9.287 1.00 89.50 90 GLN A CA 1
ATOM 728 C C . GLN A 1 90 ? 3.626 -1.402 -10.084 1.00 89.50 90 GLN A C 1
ATOM 730 O O . GLN A 1 90 ? 4.208 -1.033 -11.103 1.00 89.50 90 GLN A O 1
ATOM 735 N N . GLY A 1 91 ? 3.630 -2.680 -9.693 1.00 89.31 91 GLY A N 1
ATOM 736 C CA . GLY A 1 91 ? 4.275 -3.760 -10.450 1.00 89.31 91 GLY A CA 1
ATOM 737 C C . GLY A 1 91 ? 3.720 -3.887 -11.872 1.00 89.31 91 GLY A C 1
ATOM 738 O O . GLY A 1 91 ? 4.477 -3.953 -12.842 1.00 89.31 91 GLY A O 1
ATOM 739 N N . TRP A 1 92 ? 2.398 -3.786 -12.026 1.00 88.12 92 TRP A N 1
ATOM 740 C CA . TRP A 1 92 ? 1.741 -3.752 -13.335 1.00 88.12 92 TRP A CA 1
ATOM 741 C C . TRP A 1 92 ? 2.195 -2.573 -14.202 1.00 88.12 92 TRP A C 1
ATOM 743 O O . TRP A 1 92 ? 2.477 -2.728 -15.394 1.00 88.12 92 TRP A O 1
ATOM 753 N N . ARG A 1 93 ? 2.331 -1.382 -13.607 1.00 88.44 93 ARG A N 1
ATOM 754 C CA . ARG A 1 93 ? 2.840 -0.189 -14.304 1.00 88.44 93 ARG A CA 1
ATOM 755 C C . ARG A 1 93 ? 4.277 -0.363 -14.781 1.00 88.44 93 ARG A C 1
ATOM 757 O O . ARG A 1 93 ? 4.597 0.104 -15.868 1.00 88.44 93 ARG A O 1
ATOM 764 N N . VAL A 1 94 ? 5.130 -1.033 -14.007 1.00 86.31 94 VAL A N 1
ATOM 765 C CA . VAL A 1 94 ? 6.516 -1.328 -14.412 1.00 86.31 94 VAL A CA 1
ATOM 766 C C . VAL A 1 94 ? 6.551 -2.232 -15.650 1.00 86.31 94 VAL A C 1
ATOM 768 O O . VAL A 1 94 ? 7.380 -2.016 -16.533 1.00 86.31 94 VAL A O 1
ATOM 771 N N . THR A 1 95 ? 5.618 -3.180 -15.758 1.00 83.62 95 THR A N 1
ATOM 772 C CA . THR A 1 95 ? 5.525 -4.108 -16.899 1.00 83.62 95 THR A CA 1
ATOM 773 C C . THR A 1 95 ? 4.942 -3.456 -18.154 1.00 83.62 95 THR A C 1
ATOM 775 O O . THR A 1 95 ? 5.445 -3.672 -19.255 1.00 83.62 95 THR A O 1
ATOM 778 N N . THR A 1 96 ? 3.910 -2.625 -17.997 1.00 86.38 96 THR A N 1
ATOM 779 C CA . THR A 1 96 ? 3.223 -1.943 -19.109 1.00 86.38 96 THR A CA 1
ATOM 780 C C . THR A 1 96 ? 3.971 -0.704 -19.607 1.00 86.38 96 THR A C 1
ATOM 782 O O . THR A 1 96 ? 4.038 -0.462 -20.808 1.00 86.38 96 THR A O 1
ATOM 785 N N . LYS A 1 97 ? 4.599 0.074 -18.716 1.00 88.25 97 LYS A N 1
ATOM 786 C CA . LYS A 1 97 ? 5.337 1.307 -19.049 1.00 88.25 97 LYS A CA 1
ATOM 787 C C . LYS A 1 97 ? 6.849 1.094 -18.997 1.00 88.25 97 LYS A C 1
ATOM 789 O O . LYS A 1 97 ? 7.565 1.778 -18.256 1.00 88.25 97 LYS A O 1
ATOM 794 N N . GLN A 1 98 ? 7.351 0.185 -19.834 1.00 81.94 98 GLN A N 1
ATOM 795 C CA . GLN A 1 98 ? 8.779 -0.169 -19.893 1.00 81.94 98 GLN A CA 1
ATOM 796 C C . GLN A 1 98 ? 9.692 1.012 -20.275 1.00 81.94 98 GLN A C 1
ATOM 798 O O . GLN A 1 98 ? 10.874 1.021 -19.934 1.00 81.94 98 GLN A O 1
ATOM 803 N N . ALA A 1 99 ? 9.149 2.036 -20.946 1.00 84.81 99 ALA A N 1
ATOM 804 C CA . ALA A 1 99 ? 9.883 3.246 -21.315 1.00 84.81 99 ALA A CA 1
ATOM 805 C C . ALA A 1 99 ? 10.157 4.198 -20.132 1.00 84.81 99 ALA A C 1
ATOM 807 O O . ALA A 1 99 ? 11.030 5.066 -20.245 1.00 84.81 99 ALA A O 1
ATOM 808 N N . SER A 1 100 ? 9.448 4.036 -19.007 1.00 90.50 100 SER A N 1
ATOM 809 C CA . SER A 1 100 ? 9.614 4.891 -17.829 1.00 90.50 100 SER A CA 1
ATOM 810 C C . SER A 1 100 ? 11.014 4.760 -17.221 1.00 90.50 100 SER A C 1
ATOM 812 O O . SER A 1 100 ? 11.608 3.679 -17.207 1.00 90.50 100 SER A O 1
ATOM 814 N N . LEU A 1 101 ? 11.547 5.866 -16.687 1.00 90.56 101 LEU A N 1
ATOM 815 C CA . LEU A 1 101 ? 12.868 5.882 -16.048 1.00 90.56 101 LEU A CA 1
ATOM 816 C C . LEU A 1 101 ? 12.956 4.850 -14.915 1.00 90.56 101 LEU A C 1
ATOM 818 O O . LEU A 1 101 ? 13.940 4.119 -14.816 1.00 90.56 101 LEU A O 1
ATOM 822 N N . LEU A 1 102 ? 11.895 4.747 -14.109 1.00 88.38 102 LEU A N 1
ATOM 823 C CA . LEU A 1 102 ? 11.798 3.780 -13.020 1.00 88.38 102 LEU A CA 1
ATOM 824 C C . LEU A 1 102 ? 11.886 2.336 -13.534 1.00 88.38 102 LEU A C 1
ATOM 826 O O . LEU A 1 102 ? 12.687 1.562 -13.015 1.00 88.38 102 LEU A O 1
ATOM 830 N N . ALA A 1 103 ? 11.126 1.975 -14.574 1.00 89.50 103 ALA A N 1
ATOM 831 C CA . ALA A 1 103 ? 11.180 0.629 -15.148 1.00 89.50 103 ALA A CA 1
ATOM 832 C C . ALA A 1 103 ? 12.570 0.311 -15.723 1.00 89.50 103 ALA A C 1
ATOM 834 O O . ALA A 1 103 ? 13.117 -0.760 -15.457 1.00 89.50 103 ALA A O 1
ATOM 835 N N . LYS A 1 104 ? 13.196 1.263 -16.429 1.00 91.31 104 LYS A N 1
ATOM 836 C CA . LYS A 1 104 ? 14.565 1.122 -16.956 1.00 91.31 104 LYS A CA 1
ATOM 837 C C . LYS A 1 104 ? 15.595 0.912 -15.843 1.00 91.31 104 LYS A C 1
ATOM 839 O O . LYS A 1 104 ? 16.461 0.043 -15.966 1.00 91.31 104 LYS A O 1
ATOM 844 N N . LEU A 1 105 ? 15.503 1.677 -14.755 1.00 90.88 105 LEU A N 1
ATOM 845 C CA . LEU A 1 105 ? 16.411 1.576 -13.611 1.00 90.88 105 LEU A CA 1
ATOM 846 C C . LEU A 1 105 ? 16.230 0.250 -12.866 1.00 90.88 105 LEU A C 1
ATOM 848 O O . LEU A 1 105 ? 17.216 -0.435 -12.589 1.00 90.88 105 LEU A O 1
ATOM 852 N N . LEU A 1 106 ? 14.985 -0.153 -12.603 1.00 89.69 106 LEU A N 1
ATOM 853 C CA . LEU A 1 106 ? 14.674 -1.436 -11.971 1.00 89.69 106 LEU A CA 1
ATOM 854 C C . LEU A 1 106 ? 15.151 -2.615 -12.825 1.00 89.69 106 LEU A C 1
ATOM 856 O O . LEU A 1 106 ? 15.775 -3.530 -12.288 1.00 89.69 106 LEU A O 1
ATOM 860 N N . LYS A 1 107 ? 14.957 -2.562 -14.150 1.00 89.56 107 LYS A N 1
ATOM 861 C CA . LYS A 1 107 ? 15.471 -3.571 -15.085 1.00 89.56 107 LYS A CA 1
ATOM 862 C C . LYS A 1 107 ? 16.989 -3.670 -15.016 1.00 89.56 107 LYS A C 1
ATOM 864 O O . LYS A 1 107 ? 17.521 -4.758 -14.827 1.00 89.56 107 LYS A O 1
ATOM 869 N N . ARG A 1 108 ? 17.703 -2.542 -15.098 1.00 90.50 108 ARG A N 1
ATOM 870 C CA . ARG A 1 108 ? 19.175 -2.524 -15.024 1.00 90.50 108 ARG A CA 1
ATOM 871 C C . ARG A 1 108 ? 19.706 -3.054 -13.692 1.00 90.50 108 ARG A C 1
ATOM 873 O O . ARG A 1 108 ? 20.703 -3.772 -13.696 1.00 90.50 108 ARG A O 1
ATOM 880 N N . ARG A 1 109 ? 19.054 -2.717 -12.575 1.00 89.94 109 ARG A N 1
ATOM 881 C CA . ARG A 1 109 ? 19.511 -3.079 -11.226 1.00 89.94 109 ARG A CA 1
ATOM 882 C C . ARG A 1 109 ? 19.167 -4.517 -10.838 1.00 89.94 109 ARG A C 1
ATOM 884 O O . ARG A 1 109 ? 20.018 -5.217 -10.294 1.00 89.94 109 ARG A O 1
ATOM 891 N N . TYR A 1 110 ? 17.938 -4.957 -11.098 1.00 88.69 110 TYR A N 1
ATOM 892 C CA . TYR A 1 110 ? 17.401 -6.183 -10.504 1.00 88.69 110 TYR A CA 1
ATOM 893 C C . TYR A 1 110 ? 17.183 -7.327 -11.495 1.00 88.69 110 TYR A C 1
ATOM 895 O O . TYR A 1 110 ? 17.368 -8.479 -11.113 1.00 88.69 110 TYR A O 1
ATOM 903 N N . TYR A 1 111 ? 16.857 -7.043 -12.760 1.00 88.06 111 TYR A N 1
ATOM 904 C CA . TYR A 1 111 ? 16.512 -8.071 -13.753 1.00 88.06 111 TYR A CA 1
ATOM 905 C C . TYR A 1 111 ? 17.084 -7.764 -15.149 1.00 88.06 111 TYR A C 1
ATOM 907 O O . TYR A 1 111 ? 16.381 -7.722 -16.152 1.00 88.06 111 TYR A O 1
ATOM 915 N N . ARG A 1 112 ? 18.407 -7.559 -15.238 1.00 85.56 112 ARG A N 1
ATOM 916 C CA . ARG A 1 112 ? 19.070 -7.079 -16.470 1.00 85.56 112 ARG A CA 1
ATOM 917 C C . ARG A 1 112 ? 18.884 -8.004 -17.681 1.00 85.56 112 ARG A C 1
ATOM 919 O O . ARG A 1 112 ? 18.796 -7.509 -18.799 1.00 85.56 112 ARG A O 1
ATOM 926 N N . ARG A 1 113 ? 18.848 -9.322 -17.449 1.00 85.56 113 ARG A N 1
ATOM 927 C CA . ARG A 1 113 ? 18.733 -10.376 -18.478 1.00 85.56 113 ARG A CA 1
ATOM 928 C C . ARG A 1 113 ? 17.390 -11.115 -18.464 1.00 85.56 113 ARG A C 1
ATOM 930 O O . ARG A 1 113 ? 17.227 -12.068 -19.212 1.00 85.56 113 ARG A O 1
ATOM 937 N N . SER A 1 114 ? 16.451 -10.718 -17.610 1.00 84.75 114 SER A N 1
ATOM 938 C CA . SER A 1 114 ? 15.155 -11.388 -17.486 1.00 84.75 114 SER A CA 1
ATOM 939 C C . SER A 1 114 ? 14.002 -10.401 -17.647 1.00 84.75 114 SER A C 1
ATOM 941 O O . SER A 1 114 ? 14.198 -9.192 -17.788 1.00 84.75 114 SER A O 1
ATOM 943 N N . THR A 1 115 ? 12.780 -10.922 -17.685 1.00 83.69 115 THR A N 1
ATOM 944 C CA . THR A 1 115 ? 11.561 -10.115 -17.602 1.00 83.69 115 THR A CA 1
ATOM 945 C C . THR A 1 115 ? 11.183 -9.901 -16.142 1.00 83.69 115 THR A C 1
ATOM 947 O O . THR A 1 115 ? 11.606 -10.655 -15.265 1.00 83.69 115 THR A O 1
ATOM 950 N N . PHE A 1 116 ? 10.366 -8.882 -15.873 1.00 81.62 116 PHE A N 1
ATOM 951 C CA . PHE A 1 116 ? 9.871 -8.617 -14.520 1.00 81.62 116 PHE A CA 1
ATOM 952 C C . PHE A 1 116 ? 9.142 -9.836 -13.920 1.00 81.62 116 PHE A C 1
ATOM 954 O O . PHE A 1 116 ? 9.324 -10.144 -12.748 1.00 81.62 116 PHE A O 1
ATOM 961 N N . LEU A 1 117 ? 8.435 -10.601 -14.762 1.00 79.31 117 LEU A N 1
ATOM 962 C CA . LEU A 1 117 ? 7.802 -11.884 -14.424 1.00 79.31 117 LEU A CA 1
ATOM 963 C C . LEU A 1 117 ? 8.769 -12.915 -13.826 1.00 79.31 117 LEU A C 1
ATOM 965 O O . LEU A 1 117 ? 8.411 -13.630 -12.899 1.00 79.31 117 LEU A O 1
ATOM 969 N N . HIS A 1 118 ? 10.000 -12.968 -14.331 1.00 82.75 118 HIS A N 1
ATOM 970 C CA . HIS A 1 118 ? 11.014 -13.943 -13.922 1.00 82.75 118 HIS A CA 1
ATOM 971 C C . HIS A 1 118 ? 12.044 -13.337 -12.963 1.00 82.75 118 HIS A C 1
ATOM 973 O O . HIS A 1 118 ? 13.133 -13.887 -12.768 1.00 82.75 118 HIS A O 1
ATOM 979 N N . ALA A 1 119 ? 11.758 -12.162 -12.402 1.00 85.38 119 ALA A N 1
ATOM 980 C CA . ALA A 1 119 ? 12.691 -11.487 -11.525 1.00 85.38 119 ALA A CA 1
ATOM 981 C C . ALA A 1 119 ? 12.781 -12.229 -10.182 1.00 85.38 119 ALA A C 1
ATOM 983 O O . ALA A 1 119 ? 11.799 -12.377 -9.458 1.00 85.38 119 ALA A O 1
ATOM 984 N N . LYS A 1 120 ? 13.984 -12.702 -9.843 1.00 82.38 120 LYS A N 1
ATOM 985 C CA . LYS A 1 120 ? 14.256 -13.388 -8.575 1.00 82.38 120 LYS A CA 1
ATOM 986 C C . LYS A 1 120 ? 14.806 -12.419 -7.538 1.00 82.38 120 LYS A C 1
ATOM 988 O O . LYS A 1 120 ? 15.460 -11.424 -7.864 1.00 82.38 120 LYS A O 1
ATOM 993 N N . LEU A 1 121 ? 14.575 -12.740 -6.269 1.00 83.50 121 LEU A N 1
ATOM 994 C CA . LEU A 1 121 ? 15.189 -12.024 -5.164 1.00 83.50 121 LEU A CA 1
ATOM 995 C C . LEU A 1 121 ? 16.692 -12.348 -5.137 1.00 83.50 121 LEU A C 1
ATOM 997 O O . LEU A 1 121 ? 17.081 -13.477 -4.859 1.00 83.50 121 LEU A O 1
ATOM 1001 N N . ARG A 1 122 ? 17.534 -11.375 -5.501 1.00 80.75 122 ARG A N 1
ATOM 1002 C CA . ARG A 1 122 ? 19.002 -11.499 -5.434 1.00 80.75 122 ARG A CA 1
ATOM 1003 C C . ARG A 1 122 ? 19.511 -11.155 -4.033 1.00 80.75 122 ARG A C 1
ATOM 1005 O O . ARG A 1 122 ? 18.753 -10.648 -3.210 1.00 80.75 122 ARG A O 1
ATOM 1012 N N . SER A 1 123 ? 20.805 -11.378 -3.791 1.00 76.12 123 SER A N 1
ATOM 1013 C CA . SER A 1 123 ? 21.471 -10.909 -2.572 1.00 76.12 123 SER A CA 1
ATOM 1014 C C . SER A 1 123 ? 21.363 -9.382 -2.443 1.00 76.12 123 SER A C 1
ATOM 1016 O O . SER A 1 123 ? 21.508 -8.651 -3.425 1.00 76.12 123 SER A O 1
ATOM 1018 N N . ASN A 1 124 ? 21.058 -8.922 -1.230 1.00 82.69 124 ASN A N 1
ATOM 1019 C CA . ASN A 1 124 ? 20.874 -7.521 -0.845 1.00 82.69 124 ASN A CA 1
ATOM 1020 C C . ASN A 1 124 ? 19.889 -6.677 -1.706 1.00 82.69 124 ASN A C 1
ATOM 1022 O O . ASN A 1 124 ? 20.263 -5.652 -2.289 1.00 82.69 124 ASN A O 1
ATOM 1026 N N . PRO A 1 125 ? 18.601 -7.059 -1.795 1.00 87.44 125 PRO A N 1
ATOM 1027 C CA . PRO A 1 125 ? 17.595 -6.254 -2.476 1.00 87.44 125 PRO A CA 1
ATOM 1028 C C . PRO A 1 125 ? 17.138 -5.083 -1.604 1.00 87.44 125 PRO A C 1
ATOM 1030 O O . PRO A 1 125 ? 16.943 -5.255 -0.395 1.00 87.44 125 PRO A O 1
ATOM 1033 N N . SER A 1 126 ? 16.884 -3.921 -2.224 1.00 90.50 126 SER A N 1
ATOM 1034 C CA . SER A 1 126 ? 16.315 -2.778 -1.502 1.00 90.50 126 SER A CA 1
ATOM 1035 C C . SER A 1 126 ? 14.927 -3.105 -0.956 1.00 90.50 126 SER A C 1
ATOM 1037 O O . SER A 1 126 ? 14.191 -3.903 -1.541 1.00 90.50 126 SER A O 1
ATOM 1039 N N . PHE A 1 127 ? 14.544 -2.447 0.139 1.00 89.00 127 PHE A N 1
ATOM 1040 C CA . PHE A 1 127 ? 13.221 -2.623 0.741 1.00 89.00 127 PHE A CA 1
ATOM 1041 C C . PHE A 1 127 ? 12.095 -2.406 -0.280 1.00 89.00 127 PHE A C 1
ATOM 1043 O O . PHE A 1 127 ? 11.247 -3.274 -0.454 1.00 89.00 127 PHE A O 1
ATOM 1050 N N . GLY A 1 128 ? 12.164 -1.321 -1.060 1.00 89.44 128 GLY A N 1
ATOM 1051 C CA . GLY A 1 128 ? 11.184 -1.052 -2.116 1.00 89.44 128 GLY A CA 1
ATOM 1052 C C . GLY A 1 128 ? 11.117 -2.138 -3.198 1.00 89.44 128 GLY A C 1
ATOM 1053 O O . GLY A 1 128 ? 10.035 -2.417 -3.702 1.00 89.44 128 GLY A O 1
ATOM 1054 N N . TRP A 1 129 ? 12.236 -2.796 -3.530 1.00 90.19 129 TRP A N 1
ATOM 1055 C CA . TRP A 1 129 ? 12.227 -3.923 -4.468 1.00 90.19 129 TRP A CA 1
ATOM 1056 C C . TRP A 1 129 ? 11.558 -5.162 -3.871 1.00 90.19 129 TRP A C 1
ATOM 1058 O O . TRP A 1 129 ? 10.777 -5.813 -4.558 1.00 90.19 129 TRP A O 1
ATOM 1068 N N . ARG A 1 130 ? 11.815 -5.459 -2.590 1.00 90.44 130 ARG A N 1
ATOM 1069 C CA . ARG A 1 130 ? 11.143 -6.551 -1.868 1.00 90.44 130 ARG A CA 1
ATOM 1070 C C . ARG A 1 130 ? 9.629 -6.339 -1.853 1.00 90.44 130 ARG A C 1
ATOM 1072 O O . ARG A 1 130 ? 8.899 -7.234 -2.258 1.00 90.44 130 ARG A O 1
ATOM 1079 N N . SER A 1 131 ? 9.173 -5.144 -1.471 1.00 90.62 131 SER A N 1
ATOM 1080 C CA . SER A 1 131 ? 7.745 -4.801 -1.442 1.00 90.62 131 SER A CA 1
ATOM 1081 C C . SER A 1 131 ? 7.104 -4.863 -2.829 1.00 90.62 131 SER A C 1
ATOM 1083 O O . SER A 1 131 ? 6.000 -5.376 -2.980 1.00 90.62 131 SER A O 1
ATOM 1085 N N . LEU A 1 132 ? 7.796 -4.369 -3.860 1.00 90.62 132 LEU A N 1
ATOM 1086 C CA . LEU A 1 132 ? 7.290 -4.410 -5.232 1.00 90.62 132 LEU A CA 1
ATOM 1087 C C . LEU A 1 132 ? 7.161 -5.849 -5.751 1.00 90.62 132 LEU A C 1
ATOM 1089 O O . LEU A 1 132 ? 6.176 -6.174 -6.409 1.00 90.62 132 LEU A O 1
ATOM 1093 N N . LEU A 1 133 ? 8.140 -6.705 -5.444 1.00 88.81 133 LEU A N 1
ATOM 1094 C CA . LEU A 1 133 ? 8.111 -8.117 -5.817 1.00 88.81 133 LEU A CA 1
ATOM 1095 C C . LEU A 1 133 ? 6.973 -8.859 -5.105 1.00 88.81 133 LEU A C 1
ATOM 1097 O O . LEU A 1 133 ? 6.338 -9.715 -5.709 1.00 88.81 133 LEU A O 1
ATOM 1101 N N . GLU A 1 134 ? 6.685 -8.500 -3.855 1.00 88.88 134 GLU A N 1
ATOM 1102 C CA . GLU A 1 134 ? 5.595 -9.098 -3.084 1.00 88.88 134 GLU A CA 1
ATOM 1103 C C . GLU A 1 134 ? 4.216 -8.768 -3.665 1.00 88.88 134 GLU A C 1
ATOM 1105 O O . GLU A 1 134 ? 3.428 -9.670 -3.938 1.00 88.88 134 GLU A O 1
ATOM 1110 N N . GLY A 1 135 ? 3.955 -7.495 -3.980 1.00 88.44 135 GLY A N 1
ATOM 1111 C CA . GLY A 1 135 ? 2.724 -7.121 -4.685 1.00 88.44 135 GLY A 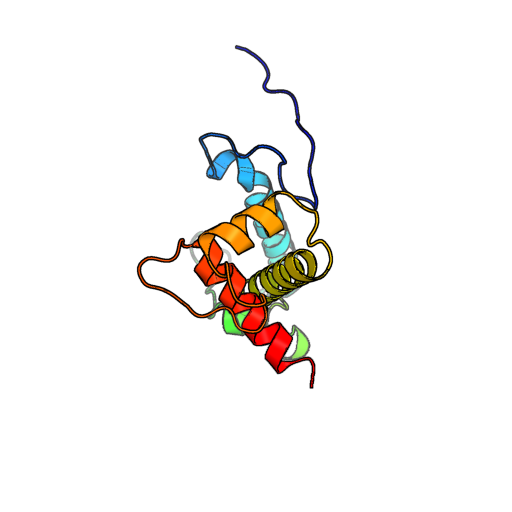CA 1
ATOM 1112 C C . GLY A 1 135 ? 2.607 -7.791 -6.059 1.00 88.44 135 GLY A C 1
ATOM 1113 O O . GLY A 1 135 ? 1.518 -8.174 -6.481 1.00 88.44 135 GLY A O 1
ATOM 1114 N N . TRP A 1 136 ? 3.729 -7.979 -6.758 1.00 85.12 136 TRP A N 1
ATOM 1115 C CA . TRP A 1 136 ? 3.741 -8.653 -8.054 1.00 85.12 136 TRP A CA 1
ATOM 1116 C C . TRP A 1 136 ? 3.413 -10.147 -7.974 1.00 85.12 136 TRP A C 1
ATOM 1118 O O . TRP A 1 136 ? 2.677 -10.645 -8.822 1.00 85.12 136 TRP A O 1
ATOM 1128 N N . ARG A 1 137 ? 3.901 -10.861 -6.953 1.00 85.88 137 ARG A N 1
ATOM 1129 C CA . ARG A 1 137 ? 3.588 -12.288 -6.743 1.00 85.88 137 ARG A CA 1
ATOM 1130 C C . ARG A 1 137 ? 2.089 -12.542 -6.669 1.00 85.88 137 ARG A C 1
ATOM 1132 O O . ARG A 1 137 ? 1.609 -13.514 -7.240 1.00 85.88 137 ARG A O 1
ATOM 1139 N N . ILE A 1 138 ? 1.363 -11.645 -6.016 1.00 85.81 138 ILE A N 1
ATOM 1140 C CA . ILE A 1 138 ? -0.089 -11.750 -5.852 1.00 85.81 138 ILE A CA 1
ATOM 1141 C C . ILE A 1 138 ? -0.812 -11.479 -7.158 1.00 85.81 138 ILE A C 1
ATOM 1143 O O . ILE A 1 138 ? -1.762 -12.181 -7.489 1.00 85.81 138 ILE A O 1
ATOM 1147 N N . LEU A 1 139 ? -0.325 -10.516 -7.941 1.00 81.62 139 LEU A N 1
ATOM 1148 C CA . LEU A 1 139 ? -0.851 -10.280 -9.277 1.00 81.62 139 LEU A CA 1
ATOM 1149 C C . LEU A 1 139 ? -0.647 -11.511 -10.171 1.00 81.62 139 LEU A C 1
ATOM 1151 O O . LEU A 1 139 ? -1.590 -11.944 -10.818 1.00 81.62 139 LEU A O 1
ATOM 1155 N N . CYS A 1 140 ? 0.537 -12.131 -10.156 1.00 77.25 140 CYS A N 1
ATOM 1156 C CA . CYS A 1 140 ? 0.778 -13.381 -10.884 1.00 77.25 140 CYS A CA 1
ATOM 1157 C C . CYS A 1 140 ? -0.113 -14.537 -10.408 1.00 77.25 140 CYS A C 1
ATOM 1159 O O . CYS A 1 140 ? -0.523 -15.352 -11.226 1.00 77.25 140 CYS A O 1
ATOM 1161 N N . ALA A 1 141 ? -0.410 -14.620 -9.108 1.00 82.00 141 ALA A N 1
ATOM 1162 C CA . ALA A 1 141 ? -1.302 -15.642 -8.565 1.00 82.00 141 ALA A CA 1
ATOM 1163 C C . ALA A 1 141 ? -2.765 -15.448 -9.008 1.00 82.00 141 ALA A C 1
ATOM 1165 O O . ALA A 1 141 ? -3.469 -16.436 -9.187 1.00 82.00 141 ALA A O 1
ATOM 1166 N N . GLY A 1 142 ? -3.205 -14.199 -9.199 1.00 72.75 142 GLY A N 1
ATOM 1167 C CA . GLY A 1 142 ? -4.572 -13.854 -9.603 1.00 72.75 142 GLY A CA 1
ATOM 1168 C C . GLY A 1 142 ? -4.824 -13.745 -11.114 1.00 72.75 142 GLY A C 1
ATOM 1169 O O . GLY A 1 142 ? -5.973 -13.600 -11.506 1.00 72.75 142 GLY A O 1
ATOM 1170 N N . VAL A 1 143 ? -3.793 -13.795 -11.968 1.00 61.16 143 VAL A N 1
ATOM 1171 C CA . VAL A 1 143 ? -3.909 -13.744 -13.450 1.00 61.16 143 VAL A CA 1
ATOM 1172 C C . VAL A 1 143 ? -4.091 -15.154 -14.054 1.00 61.16 143 VAL A C 1
ATOM 1174 O O . VAL A 1 143 ? -3.677 -15.424 -15.177 1.00 61.16 143 VAL A O 1
ATOM 1177 N N . ARG A 1 144 ? -4.696 -16.079 -13.304 1.00 41.31 144 ARG A N 1
ATOM 1178 C CA . ARG A 1 144 ? -5.003 -17.438 -13.766 1.00 41.31 144 ARG A CA 1
ATOM 1179 C C . ARG A 1 144 ? -6.444 -17.568 -14.223 1.00 41.31 144 ARG A C 1
ATOM 1181 O O . ARG A 1 144 ? -7.311 -16.972 -13.552 1.00 41.31 144 ARG A O 1
#

Nearest PDB structures (foldseek):
  3di2-assembly1_A  TM=1.757E-01  e=4.514E+00  Homo sapiens

Mean predicted aligned error: 12.28 Å

Sequence (144 aa):
MREVQDQGKYIGLPSYIGRSKKEVFGYLLTKVDEHIKRWKGKLLSQARMSSDKERGIHWKSWSYQCEEKFEGGLGFKDLGCMNLALLAKQGWRVTTKQASLLAKLLKRRYYRRSTFLHAKLRSNPSFGWRSLLEGWRILCAGVR

Solvent-accessible surface area (backbone atoms only — not comparable to full-atom values): 8880 Å² total; per-residue (Å²): 138,84,84,81,76,85,76,53,64,54,96,87,38,66,64,66,82,66,95,52,62,63,71,66,46,39,67,54,54,52,51,50,50,52,52,53,53,57,42,57,78,73,74,56,63,66,88,80,57,72,91,58,103,76,79,72,86,84,78,70,58,70,69,52,36,32,33,47,59,89,80,73,22,70,49,40,78,56,61,66,61,52,52,38,52,51,27,20,53,50,38,51,45,40,69,74,41,52,86,38,69,67,29,46,49,48,32,64,74,64,25,71,90,51,49,82,91,70,51,63,91,60,86,88,66,53,68,69,55,54,52,32,51,53,14,33,53,53,47,64,67,65,74,112

pLDDT: mean 76.32, std 14.8, range [32.31, 92.06]

Foldseek 3Di:
DDDDDQPDDDVNARPDDDPDVCVRCVVVVVVVVVLVVVCCVPPDPCVVDPDDPPDDDPDDDPVQLCDDVVVVHVVDPDPVVVLLLVLLVVLVCLQVPCVDPVVVVCCVPFPVPHHSLPTDDDPPDDPSVVSSNSSNVVVVVPVD

Radius of gyration: 21.41 Å; Cα contacts (8 Å, |Δi|>4): 81; chains: 1; bounding box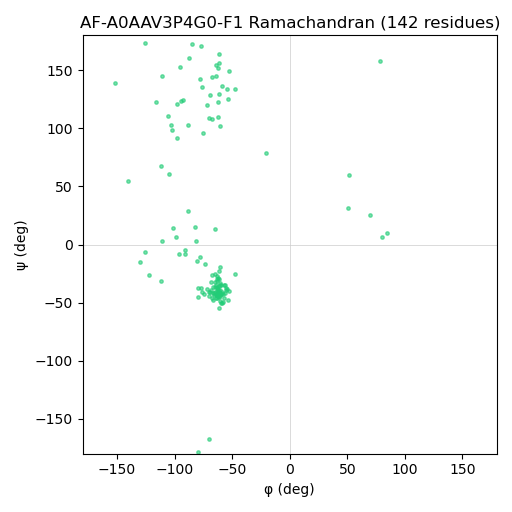: 47×50×55 Å

Organism: Lithospermum erythrorhizon (NCBI:txid34254)

Secondary structure (DSSP, 8-state):
--------EETTEES---S-HHHHTHHHHHHHHHHHHHHHHHHS-GGG--S-TT----PPPHHHHHS-TTTTS-----HHHHHHHHHHHHHHHHHH-TTSHHHHHHHHHH-TTS-GGG----SS--HHHHHHHHHHHHHHHH--